Protein AF-A0A942NDD8-F1 (afdb_monomer)

Secondary structure (DSSP, 8-state):
-HHIIIIIHHHHHHHHHHHHHHHTTTT-GGGHHHHHHHHHHHHHHHHHHHHHHHHHHH-TT-TTSPP-HHHHHHHHHHHHHHHHH---HHHHHHHHHHHHHHHHHHHHHHHHTT---

Mean predicted aligned error: 12.79 Å

Radius of gyration: 23.32 Å; Cα contacts (8 Å, |Δi|>4): 33; chains: 1; bounding box: 56×32×52 Å

pLDDT: mean 75.95, std 12.08, range [46.12, 95.88]

Structure (mmCIF, N/CA/C/O backbone):
data_AF-A0A942NDD8-F1
#
_entry.id   AF-A0A942NDD8-F1
#
loop_
_atom_site.group_PDB
_atom_site.id
_atom_site.type_symbol
_atom_site.label_atom_id
_atom_site.label_alt_id
_atom_site.label_comp_id
_atom_site.label_asym_id
_atom_site.label_entity_id
_atom_site.label_seq_id
_atom_site.pdbx_PDB_ins_code
_atom_site.Cartn_x
_atom_site.Cartn_y
_atom_site.Cartn_z
_atom_site.occupancy
_atom_site.B_iso_or_equiv
_atom_site.auth_seq_id
_atom_site.auth_comp_id
_atom_site.auth_asym_id
_atom_site.auth_atom_id
_atom_site.pdbx_PDB_model_num
ATOM 1 N N . THR A 1 1 ? 4.351 -20.976 22.693 1.00 68.75 1 THR A N 1
ATOM 2 C CA . THR A 1 1 ? 3.992 -20.187 23.894 1.00 68.75 1 THR A CA 1
ATOM 3 C C . THR A 1 1 ? 4.251 -18.697 23.714 1.00 68.75 1 THR A C 1
ATOM 5 O O . THR A 1 1 ? 3.385 -17.917 24.079 1.00 68.75 1 THR A O 1
ATOM 8 N N . VAL A 1 2 ? 5.363 -18.277 23.093 1.00 80.81 2 VAL A N 1
ATOM 9 C CA . VAL A 1 2 ? 5.670 -16.851 22.826 1.00 80.81 2 VAL A CA 1
ATOM 10 C C . VAL A 1 2 ? 4.567 -16.139 22.022 1.00 80.81 2 VAL A C 1
ATOM 12 O O . VAL A 1 2 ? 4.055 -15.117 22.460 1.00 80.81 2 VAL A O 1
ATOM 15 N N . VAL A 1 3 ? 4.113 -16.717 20.904 1.00 85.75 3 VAL A N 1
ATOM 16 C CA . VAL A 1 3 ? 3.022 -16.139 20.085 1.00 85.75 3 VAL A CA 1
ATOM 17 C C . VAL A 1 3 ? 1.718 -15.987 20.886 1.00 85.75 3 VAL A C 1
ATOM 19 O O . VAL A 1 3 ? 0.992 -15.009 20.735 1.00 85.75 3 VAL A O 1
ATOM 22 N N . THR A 1 4 ? 1.432 -16.921 21.796 1.00 85.25 4 THR A N 1
ATOM 23 C CA . THR A 1 4 ? 0.241 -16.879 22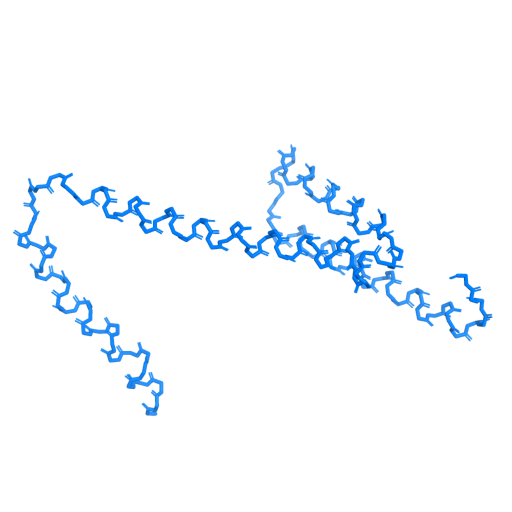.655 1.00 85.25 4 THR A CA 1
ATOM 24 C C . THR A 1 4 ? 0.251 -15.658 23.576 1.00 85.25 4 THR A C 1
ATOM 26 O O . THR A 1 4 ? -0.751 -14.958 23.667 1.00 85.25 4 THR A O 1
ATOM 29 N N . TYR A 1 5 ? 1.385 -15.359 24.211 1.00 86.75 5 TYR A N 1
ATOM 30 C CA . TYR A 1 5 ? 1.503 -14.218 25.122 1.00 86.75 5 TYR A CA 1
ATOM 31 C C . TYR A 1 5 ? 1.593 -12.865 24.407 1.00 86.75 5 TYR A C 1
ATOM 33 O O . TYR A 1 5 ? 1.053 -11.890 24.915 1.00 86.75 5 TYR A O 1
ATOM 41 N N . PHE A 1 6 ? 2.246 -12.790 23.244 1.00 88.25 6 PHE A N 1
ATOM 42 C CA . PHE A 1 6 ? 2.486 -11.508 22.565 1.00 88.25 6 PHE A CA 1
ATOM 43 C C . PHE A 1 6 ? 1.451 -11.151 21.494 1.00 88.25 6 PHE A C 1
ATOM 45 O O . PHE A 1 6 ? 1.301 -9.976 21.174 1.00 88.25 6 PHE A O 1
ATOM 52 N N . THR A 1 7 ? 0.725 -12.124 20.945 1.00 87.00 7 THR A N 1
ATOM 53 C CA . THR A 1 7 ? -0.249 -11.877 19.868 1.00 87.00 7 THR A CA 1
ATOM 54 C C . THR A 1 7 ? -1.677 -12.169 20.315 1.00 87.00 7 THR A C 1
ATOM 56 O O . THR A 1 7 ? -2.571 -11.370 20.054 1.00 87.00 7 THR A O 1
ATOM 59 N N . PHE A 1 8 ? -1.903 -13.270 21.038 1.00 90.12 8 PHE A N 1
ATOM 60 C CA . PHE A 1 8 ? -3.256 -13.670 21.437 1.00 90.12 8 PHE A CA 1
ATOM 61 C C . PHE A 1 8 ? -3.724 -13.009 22.737 1.00 90.12 8 PHE A C 1
ATOM 63 O O . PHE A 1 8 ? -4.798 -12.412 22.752 1.00 90.12 8 PHE A O 1
ATOM 70 N N . LEU A 1 9 ? -2.930 -13.077 23.811 1.00 91.88 9 LEU A N 1
ATOM 71 C CA . LEU A 1 9 ? -3.287 -12.521 25.124 1.00 91.88 9 LEU A CA 1
ATOM 72 C C . LEU A 1 9 ? -3.672 -11.026 25.065 1.00 91.88 9 LEU A C 1
ATOM 74 O O . LEU A 1 9 ? -4.710 -10.677 25.629 1.00 91.88 9 LEU A O 1
ATOM 78 N N . PRO A 1 10 ? -2.931 -10.144 24.355 1.00 86.38 10 PRO A N 1
ATOM 79 C CA . PRO A 1 10 ? -3.281 -8.728 24.281 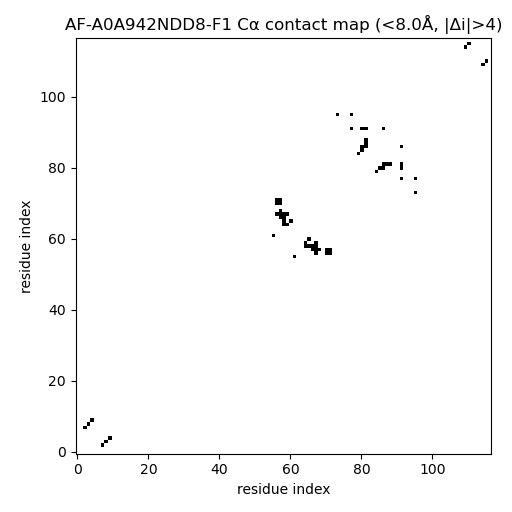1.00 86.38 10 PRO A CA 1
ATOM 80 C C . PRO A 1 10 ? -4.579 -8.516 23.501 1.00 86.38 10 PRO A C 1
ATOM 82 O O . PRO A 1 10 ? -5.435 -7.748 23.927 1.00 86.38 10 PRO A O 1
ATOM 85 N N . SER A 1 11 ? -4.762 -9.236 22.388 1.00 89.94 11 SER A N 1
ATOM 86 C CA . SER A 1 11 ? -5.968 -9.136 21.560 1.00 89.94 11 SER A CA 1
ATOM 87 C C . SER A 1 11 ? -7.221 -9.582 22.329 1.00 89.94 11 SER A C 1
ATOM 89 O O . SER A 1 11 ? -8.226 -8.876 22.323 1.00 89.94 11 SER A O 1
ATOM 91 N N . PHE A 1 12 ? -7.142 -10.686 23.084 1.00 89.62 12 PHE A N 1
ATOM 92 C CA . PHE A 1 12 ? -8.230 -11.140 23.960 1.00 89.62 12 PHE A CA 1
ATOM 93 C C . PHE A 1 12 ? -8.542 -10.151 25.082 1.00 89.62 12 PHE A C 1
ATOM 95 O O . PHE A 1 12 ? -9.715 -9.912 25.362 1.00 89.62 12 PHE A O 1
ATOM 102 N N . LEU A 1 13 ? -7.521 -9.550 25.699 1.00 88.62 13 LEU A N 1
ATOM 103 C CA . LEU A 1 13 ? -7.711 -8.523 26.723 1.00 88.62 13 LEU A CA 1
ATOM 104 C C . LEU A 1 13 ? -8.477 -7.322 26.153 1.00 88.62 13 LEU A C 1
ATOM 106 O O . LEU A 1 13 ? -9.441 -6.874 26.768 1.00 88.62 13 LEU A O 1
ATOM 110 N N . PHE A 1 14 ? -8.118 -6.849 24.956 1.00 85.56 14 PHE A N 1
ATOM 111 C CA . PHE A 1 14 ? -8.833 -5.757 24.289 1.00 85.56 14 PHE A CA 1
ATOM 112 C C . PHE A 1 14 ? -10.262 -6.125 23.872 1.00 85.56 14 PHE A C 1
ATOM 114 O O . PHE A 1 14 ? -11.144 -5.279 23.972 1.00 85.56 14 PHE A O 1
ATOM 121 N N . ILE A 1 15 ? -10.520 -7.364 23.443 1.00 86.31 15 ILE A N 1
ATOM 122 C CA . ILE A 1 15 ? -11.874 -7.819 23.082 1.00 86.31 15 ILE A CA 1
ATOM 123 C C . ILE A 1 15 ? -12.765 -7.928 24.328 1.00 86.31 15 ILE A C 1
ATOM 125 O O . ILE A 1 15 ? -13.880 -7.407 24.330 1.00 86.31 15 ILE A O 1
ATOM 129 N N . LEU A 1 16 ? -12.273 -8.558 25.400 1.00 88.06 16 LEU A N 1
ATOM 130 C CA . LEU A 1 16 ? -13.032 -8.758 26.640 1.00 88.06 16 LEU A CA 1
ATOM 131 C C . LEU A 1 16 ? -13.236 -7.457 27.424 1.00 88.06 16 LEU A C 1
ATOM 133 O O . LEU A 1 16 ? -14.291 -7.279 28.022 1.00 88.06 16 LEU A O 1
ATOM 137 N N . ALA A 1 17 ? -12.260 -6.544 27.419 1.00 84.00 17 ALA A N 1
ATOM 138 C CA . ALA A 1 17 ? -12.404 -5.226 28.040 1.00 84.00 17 ALA A CA 1
ATOM 139 C C . ALA A 1 17 ? -13.192 -4.245 27.153 1.00 84.00 17 ALA A C 1
ATOM 141 O O . ALA A 1 17 ? -13.939 -3.413 27.661 1.00 84.00 17 ALA A O 1
ATOM 142 N N . GLY A 1 18 ? -13.043 -4.340 25.829 1.00 77.75 18 GLY A N 1
ATOM 143 C CA . GLY A 1 18 ? -13.698 -3.460 24.863 1.00 77.75 18 GLY A CA 1
ATOM 144 C C . GLY A 1 18 ? -15.188 -3.745 24.675 1.00 77.75 18 GLY A C 1
ATOM 145 O O . GLY A 1 18 ? -15.957 -2.796 24.557 1.00 77.75 18 GLY A O 1
ATOM 146 N N . GLY A 1 19 ? -15.612 -5.016 24.700 1.00 80.44 19 GLY A N 1
ATOM 147 C CA . GLY A 1 19 ? -17.021 -5.418 24.555 1.00 80.44 19 GLY A CA 1
ATOM 148 C C . GLY A 1 19 ? -17.974 -4.729 25.549 1.00 80.44 19 GLY A C 1
ATOM 149 O O . GLY A 1 19 ? -18.894 -4.040 25.108 1.00 80.44 19 GLY A O 1
ATOM 150 N N . PRO A 1 20 ? -17.714 -4.793 26.870 1.00 76.69 20 PRO A N 1
ATOM 151 C CA . PRO A 1 20 ? -18.528 -4.124 27.886 1.00 76.69 20 PRO A CA 1
ATOM 152 C C . PRO A 1 20 ? -18.524 -2.594 27.764 1.00 76.69 20 PRO A C 1
ATOM 154 O O . PRO A 1 20 ? -19.543 -1.949 28.003 1.00 76.69 20 PRO A O 1
ATOM 157 N N . ILE A 1 21 ? -17.387 -1.992 27.386 1.00 70.81 21 ILE A N 1
ATOM 158 C CA . ILE A 1 21 ? -17.248 -0.533 27.215 1.00 70.81 21 ILE A CA 1
ATOM 159 C C . ILE A 1 21 ? -18.050 -0.046 25.998 1.00 70.81 21 ILE A C 1
ATOM 161 O O . ILE A 1 21 ? -18.681 1.016 26.046 1.00 70.81 21 ILE A O 1
ATOM 165 N N . VAL A 1 22 ? -18.063 -0.835 24.922 1.00 70.75 22 VAL A N 1
ATOM 166 C CA . VAL A 1 22 ? -18.870 -0.584 23.720 1.00 70.75 22 VAL A CA 1
ATOM 167 C C . VAL A 1 22 ? -20.364 -0.719 24.024 1.00 70.75 22 VAL A C 1
ATOM 169 O O . VAL A 1 22 ? -21.134 0.171 23.660 1.00 70.75 22 VAL A O 1
ATOM 172 N N . GLU A 1 23 ? -20.776 -1.763 24.747 1.00 71.00 23 GLU A N 1
ATOM 173 C CA . GLU A 1 23 ? -22.177 -1.984 25.145 1.00 71.00 23 GLU A CA 1
ATOM 174 C C . GLU A 1 23 ? -22.687 -0.942 26.151 1.00 71.00 23 GLU A C 1
ATOM 176 O O . GLU A 1 23 ? -23.831 -0.502 26.065 1.00 71.00 23 GLU A O 1
ATOM 181 N N . SER A 1 24 ? -21.838 -0.459 27.060 1.00 66.69 24 SER A N 1
ATOM 182 C CA . SER A 1 24 ? -22.214 0.592 28.023 1.00 66.69 24 SER A CA 1
ATOM 183 C C . SER A 1 24 ? -22.432 1.962 27.366 1.00 66.69 24 SER A C 1
ATOM 185 O O . SER A 1 24 ? -23.022 2.857 27.969 1.00 66.69 24 SER A O 1
ATOM 187 N N . THR A 1 25 ? -21.971 2.137 26.123 1.00 61.41 25 THR A N 1
ATOM 188 C CA . THR A 1 25 ? -22.071 3.393 25.360 1.00 61.41 25 THR A CA 1
ATOM 189 C C . THR A 1 25 ? -23.026 3.266 24.158 1.00 61.41 25 THR A C 1
ATOM 191 O O . THR A 1 25 ? -23.073 4.141 23.285 1.00 61.41 25 THR A O 1
ATOM 194 N N . HIS A 1 26 ? -23.820 2.189 24.108 1.00 56.44 26 HIS A N 1
ATOM 195 C CA . HIS A 1 26 ? -24.820 1.912 23.074 1.00 56.44 26 HIS A CA 1
ATOM 196 C C . HIS A 1 26 ? -25.958 2.953 23.149 1.00 56.44 26 HIS A C 1
ATOM 198 O O . HIS A 1 26 ? -26.954 2.779 23.843 1.00 56.44 26 HIS A O 1
ATOM 204 N N . GLY A 1 27 ? -25.771 4.100 22.488 1.00 58.34 27 GLY A N 1
ATOM 205 C CA . GLY A 1 27 ? -26.737 5.206 22.496 1.00 58.34 27 GLY A CA 1
ATOM 206 C C . GLY A 1 27 ? -26.159 6.611 22.301 1.00 58.34 27 GLY A C 1
ATOM 207 O O . GLY A 1 27 ? -26.926 7.541 22.065 1.00 58.34 27 GLY A O 1
ATOM 208 N N . ASN A 1 28 ? -24.833 6.807 22.349 1.00 57.97 28 ASN A N 1
ATOM 209 C CA . ASN A 1 28 ? -24.219 8.114 22.082 1.00 57.97 28 ASN A CA 1
ATOM 210 C C . ASN A 1 28 ? -23.433 8.094 20.759 1.00 57.97 28 ASN A C 1
ATOM 212 O O . ASN A 1 28 ? -22.415 7.418 20.633 1.00 57.97 28 ASN A O 1
ATOM 216 N N . LEU A 1 29 ? -23.906 8.870 19.779 1.00 55.00 29 LEU A N 1
ATOM 217 C CA . LEU A 1 29 ? -23.418 9.037 18.395 1.00 55.00 29 LEU A CA 1
ATOM 218 C C . LEU A 1 29 ? -21.948 9.509 18.239 1.00 55.00 29 LEU A C 1
ATOM 220 O O . LEU A 1 29 ? -21.543 9.950 17.165 1.00 55.00 29 LEU A O 1
ATOM 224 N N . LYS A 1 30 ? -21.113 9.430 19.281 1.00 56.84 30 LYS A N 1
ATOM 225 C CA . LYS A 1 30 ? -19.735 9.946 19.289 1.00 56.84 30 LYS A CA 1
ATOM 226 C C . LYS A 1 30 ? -18.661 8.968 18.793 1.00 56.84 30 LYS A C 1
ATOM 228 O O . LYS A 1 30 ? -17.501 9.363 18.722 1.00 56.84 30 LYS A O 1
ATOM 233 N N . PHE A 1 31 ? -19.007 7.739 18.400 1.00 58.12 31 PHE A N 1
ATOM 234 C CA . PHE A 1 31 ? -18.030 6.744 17.913 1.00 58.12 31 PHE A CA 1
ATOM 235 C C . PHE A 1 31 ? -17.631 6.873 16.440 1.00 58.12 31 PHE A C 1
ATOM 237 O O . PHE A 1 31 ? -16.638 6.276 16.024 1.00 58.12 31 PHE A O 1
ATOM 244 N N . THR A 1 32 ? -18.315 7.706 15.657 1.00 58.19 32 THR A N 1
ATOM 245 C CA . THR A 1 32 ? -17.905 7.980 14.272 1.00 58.19 32 THR A CA 1
ATOM 246 C C . THR A 1 32 ? -16.586 8.756 14.218 1.00 58.19 32 THR A C 1
ATOM 248 O O . THR A 1 32 ? -15.763 8.499 13.342 1.00 58.19 32 THR A O 1
ATOM 251 N N . ALA A 1 33 ? -16.334 9.663 15.172 1.00 65.12 33 ALA A N 1
ATOM 252 C CA . ALA A 1 33 ? -15.112 10.470 15.191 1.00 65.12 33 ALA A CA 1
ATOM 253 C C . ALA A 1 33 ? -13.836 9.638 15.475 1.00 65.12 33 ALA A C 1
ATOM 255 O O . ALA A 1 33 ? -12.893 9.741 14.689 1.00 65.12 33 ALA A O 1
ATOM 256 N N . PRO A 1 34 ? -13.793 8.753 16.495 1.00 75.69 34 PRO A N 1
ATOM 257 C CA . PRO A 1 34 ? -12.672 7.830 16.689 1.00 75.69 34 PRO A CA 1
ATOM 258 C C . PRO A 1 34 ? -12.472 6.861 15.519 1.00 75.69 34 PRO A C 1
ATOM 260 O O . PRO A 1 34 ? -11.341 6.662 15.082 1.00 75.69 34 PRO A O 1
ATOM 263 N N . LEU A 1 35 ? -13.555 6.292 14.972 1.00 73.44 35 LEU A N 1
ATOM 264 C CA . LEU A 1 35 ? -13.466 5.327 13.872 1.00 73.44 35 LEU A CA 1
ATOM 265 C C . LEU A 1 35 ? -12.913 5.977 12.595 1.00 73.44 35 LEU A C 1
ATOM 267 O O . LEU A 1 35 ? -12.035 5.419 11.937 1.00 73.44 35 LEU A O 1
ATOM 271 N N . THR A 1 36 ? -13.356 7.202 12.302 1.00 79.75 36 THR A N 1
ATOM 272 C CA . THR A 1 36 ? -12.820 8.003 11.194 1.00 79.75 36 THR A CA 1
ATOM 273 C C . THR A 1 36 ? -11.344 8.327 11.427 1.00 79.75 36 THR A C 1
ATOM 275 O O . THR A 1 36 ? -10.540 8.182 10.509 1.00 79.75 36 THR A O 1
ATOM 278 N N . GLY A 1 37 ? -10.956 8.668 12.661 1.00 87.38 37 GLY A N 1
ATOM 279 C CA . GLY A 1 37 ? -9.556 8.889 13.036 1.00 87.38 37 GLY A CA 1
ATOM 280 C C . GLY A 1 37 ? -8.656 7.677 12.771 1.00 87.38 37 GLY A C 1
ATOM 281 O O . GLY A 1 37 ? -7.584 7.828 12.188 1.00 87.38 37 GLY A O 1
ATOM 282 N N . ILE A 1 38 ? -9.111 6.467 13.112 1.00 88.88 38 ILE A N 1
ATOM 283 C CA . ILE A 1 38 ? -8.366 5.225 12.837 1.00 88.88 38 ILE A CA 1
ATOM 284 C C . ILE A 1 38 ? -8.237 4.997 11.325 1.00 88.88 38 ILE A C 1
ATOM 286 O O . ILE A 1 38 ? -7.141 4.720 10.837 1.00 88.88 38 ILE A O 1
ATOM 290 N N . THR A 1 39 ? -9.326 5.158 10.563 1.00 90.12 39 THR A N 1
ATOM 291 C CA . THR A 1 39 ? -9.279 4.990 9.098 1.00 90.12 39 THR A CA 1
ATOM 292 C C . THR A 1 39 ? -8.346 6.008 8.440 1.00 90.12 39 THR A C 1
ATOM 294 O O . THR A 1 39 ? -7.568 5.640 7.563 1.00 90.12 39 THR A O 1
ATOM 297 N N . ALA A 1 40 ? -8.337 7.257 8.914 1.00 92.56 40 ALA A N 1
ATOM 298 C CA . ALA A 1 40 ? -7.447 8.304 8.425 1.00 92.56 40 ALA A CA 1
ATOM 299 C C . ALA A 1 40 ? -5.976 8.005 8.744 1.00 92.56 40 ALA A C 1
ATOM 301 O O . ALA A 1 40 ? -5.116 8.189 7.883 1.00 92.56 40 ALA A O 1
ATOM 302 N N . ALA A 1 41 ? -5.684 7.487 9.940 1.00 94.56 41 ALA A N 1
ATOM 303 C CA . ALA A 1 41 ? -4.336 7.074 10.316 1.00 94.56 41 ALA A CA 1
ATOM 304 C C . ALA A 1 41 ? -3.823 5.934 9.423 1.00 94.56 41 ALA A C 1
ATOM 306 O O . ALA A 1 41 ? -2.712 6.011 8.900 1.00 94.56 41 ALA A O 1
ATOM 307 N N . VAL A 1 42 ? -4.642 4.904 9.187 1.00 95.50 42 VAL A N 1
ATOM 308 C CA . VAL A 1 42 ? -4.261 3.763 8.337 1.00 95.50 42 VAL A CA 1
ATOM 309 C C . VAL A 1 42 ? -4.087 4.187 6.879 1.00 95.50 42 VAL A C 1
ATOM 311 O O . VAL A 1 42 ? -3.083 3.831 6.263 1.00 95.50 42 VAL A O 1
ATOM 314 N N . VAL A 1 43 ? -5.008 4.982 6.325 1.00 95.50 43 VAL A N 1
ATOM 315 C CA . VAL A 1 43 ? -4.876 5.505 4.953 1.00 95.50 43 VAL A CA 1
ATOM 316 C C . VAL A 1 43 ? -3.630 6.384 4.825 1.00 95.50 43 VAL A C 1
ATOM 318 O O . VAL A 1 43 ? -2.899 6.256 3.845 1.00 95.50 43 VAL A O 1
ATOM 321 N N . GLY A 1 44 ? -3.331 7.209 5.832 1.00 95.31 44 GLY A N 1
ATOM 322 C CA . GLY A 1 44 ? -2.099 7.997 5.888 1.00 95.31 44 GLY A CA 1
ATOM 323 C C . GLY A 1 44 ? -0.834 7.133 5.885 1.00 95.31 44 GLY A C 1
ATOM 324 O O . GLY A 1 44 ? 0.103 7.425 5.142 1.00 95.31 44 GLY A O 1
ATOM 325 N N . VAL A 1 45 ? -0.818 6.034 6.646 1.00 95.88 45 VAL A N 1
ATOM 326 C CA . VAL A 1 45 ? 0.296 5.067 6.657 1.00 95.88 45 VAL A CA 1
ATOM 327 C C . VAL A 1 45 ? 0.461 4.383 5.297 1.00 95.88 45 VAL A C 1
ATOM 329 O O . VAL A 1 45 ? 1.581 4.287 4.797 1.00 95.88 45 VAL A O 1
ATOM 332 N N . ILE A 1 46 ? -0.634 3.947 4.667 1.00 94.81 46 ILE A N 1
ATOM 333 C CA . ILE A 1 46 ? -0.594 3.329 3.331 1.00 94.81 46 ILE A CA 1
ATOM 334 C C . ILE A 1 46 ? -0.054 4.324 2.300 1.00 94.81 46 ILE A C 1
ATOM 336 O O . ILE A 1 46 ? 0.792 3.962 1.483 1.00 94.81 46 ILE A O 1
ATOM 340 N N . LEU A 1 47 ? -0.498 5.581 2.357 1.00 95.00 47 LEU A N 1
ATOM 341 C CA . LEU A 1 47 ? -0.023 6.640 1.469 1.00 95.00 47 LEU A CA 1
ATOM 342 C C . LEU A 1 47 ? 1.474 6.901 1.672 1.00 95.00 47 LEU A C 1
ATOM 344 O O . LEU A 1 47 ? 2.210 6.996 0.693 1.00 95.00 47 LEU A O 1
ATOM 348 N N . ASN A 1 48 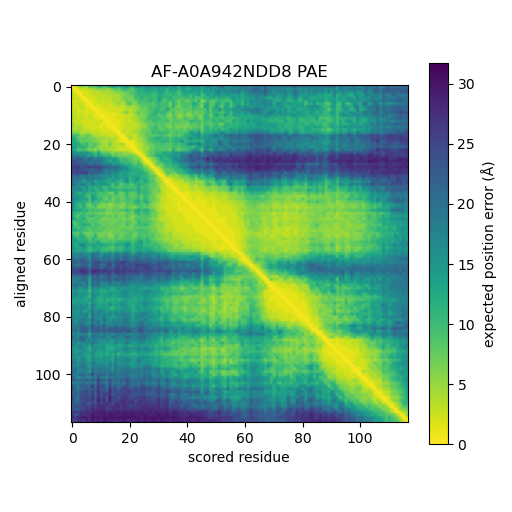? 1.944 6.955 2.921 1.00 95.81 48 ASN A N 1
ATOM 349 C CA . ASN A 1 48 ? 3.364 7.125 3.224 1.00 95.81 48 ASN A CA 1
ATOM 350 C C . ASN A 1 48 ? 4.218 5.999 2.618 1.00 95.81 48 ASN A C 1
ATOM 352 O O . ASN A 1 48 ? 5.192 6.279 1.919 1.00 95.81 48 ASN A O 1
ATOM 356 N N . LEU A 1 49 ? 3.812 4.740 2.810 1.00 93.94 49 LEU A N 1
ATOM 357 C CA . LEU A 1 49 ? 4.498 3.587 2.221 1.00 93.94 49 LEU A CA 1
ATOM 358 C C . LEU A 1 49 ? 4.455 3.616 0.689 1.00 93.94 49 LEU A C 1
ATOM 360 O O . LEU A 1 49 ? 5.465 3.336 0.046 1.00 93.94 49 LEU A O 1
ATOM 364 N N . ALA A 1 50 ? 3.321 3.989 0.091 1.00 91.81 50 ALA A N 1
ATOM 365 C CA . ALA A 1 50 ? 3.189 4.104 -1.359 1.00 91.81 50 ALA A CA 1
ATOM 366 C C . ALA A 1 50 ? 4.157 5.147 -1.943 1.00 91.81 50 ALA A C 1
ATOM 368 O O . ALA A 1 50 ? 4.826 4.868 -2.937 1.00 91.81 50 ALA A O 1
ATOM 369 N N . VAL A 1 51 ? 4.284 6.316 -1.306 1.00 90.38 51 VAL A N 1
ATOM 370 C CA . VAL A 1 51 ? 5.245 7.358 -1.709 1.00 90.38 51 VAL A CA 1
ATOM 371 C C . VAL A 1 51 ? 6.684 6.874 -1.534 1.00 90.38 51 VAL A C 1
ATOM 373 O O . VAL A 1 51 ? 7.505 7.052 -2.433 1.00 90.38 51 VAL A O 1
ATOM 376 N N . PHE A 1 52 ? 6.989 6.216 -0.413 1.00 89.31 52 PHE A N 1
ATOM 377 C CA . PHE A 1 52 ? 8.312 5.650 -0.152 1.00 89.31 52 PHE A CA 1
ATOM 378 C C . PHE A 1 52 ? 8.723 4.618 -1.213 1.00 89.31 52 PHE A C 1
ATOM 380 O O . PHE A 1 52 ? 9.860 4.635 -1.692 1.00 89.31 52 PHE A O 1
ATOM 387 N N . PHE A 1 53 ? 7.795 3.748 -1.620 1.00 86.44 53 PHE A N 1
ATOM 388 C CA . PHE A 1 53 ? 8.029 2.786 -2.694 1.00 86.44 53 PHE A CA 1
ATOM 389 C C . PHE A 1 53 ? 8.162 3.458 -4.056 1.00 86.44 53 PHE A C 1
ATOM 391 O O . PHE A 1 53 ? 9.093 3.133 -4.785 1.00 86.44 53 PHE A O 1
ATOM 398 N N . ALA A 1 54 ? 7.288 4.408 -4.399 1.00 84.31 54 ALA A N 1
ATOM 399 C CA . ALA A 1 54 ? 7.372 5.136 -5.666 1.00 84.31 54 ALA A CA 1
ATOM 400 C C . ALA A 1 54 ? 8.741 5.813 -5.829 1.00 84.31 54 ALA A C 1
ATOM 402 O O . ALA A 1 54 ? 9.353 5.727 -6.891 1.00 84.31 54 ALA A O 1
ATOM 403 N N . TRP A 1 55 ? 9.257 6.402 -4.748 1.00 80.50 55 TRP A N 1
ATOM 404 C CA . TRP A 1 55 ? 10.599 6.972 -4.714 1.00 80.50 55 TRP A CA 1
ATOM 405 C C . TRP A 1 55 ? 11.691 5.945 -5.037 1.00 80.50 55 TRP A C 1
ATOM 407 O O . TRP A 1 55 ? 12.503 6.166 -5.933 1.00 80.50 55 TRP A O 1
ATOM 417 N N . HIS A 1 56 ? 11.694 4.809 -4.334 1.00 81.19 56 HIS A N 1
ATOM 418 C CA . HIS A 1 56 ? 12.694 3.755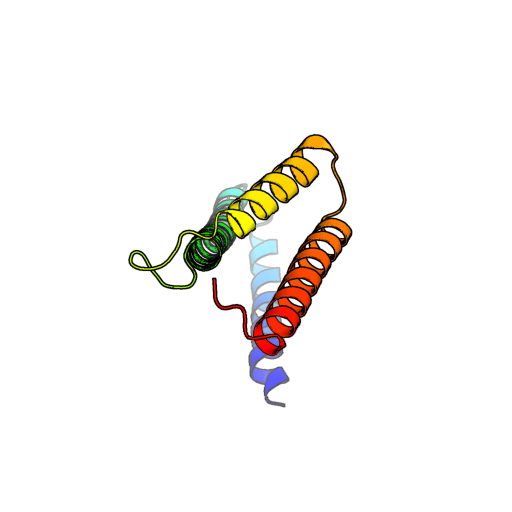 -4.537 1.00 81.19 56 HIS A CA 1
ATOM 419 C C . HIS A 1 56 ? 12.586 3.085 -5.913 1.00 81.19 56 HIS A C 1
ATOM 421 O O . HIS A 1 56 ? 13.597 2.650 -6.456 1.00 81.19 56 HIS A O 1
ATOM 427 N N . VAL A 1 57 ? 11.381 3.014 -6.484 1.00 80.19 57 VAL A N 1
ATOM 428 C CA . VAL A 1 57 ? 11.131 2.426 -7.808 1.00 80.19 57 VAL A CA 1
ATOM 429 C C . VAL A 1 57 ? 11.580 3.358 -8.933 1.00 80.19 57 VAL A C 1
ATOM 431 O O . VAL A 1 57 ? 12.172 2.892 -9.901 1.00 80.19 57 VAL A O 1
ATOM 434 N N . PHE A 1 58 ? 11.326 4.665 -8.831 1.00 77.31 58 PHE A N 1
ATOM 435 C CA . PHE A 1 58 ? 11.727 5.612 -9.877 1.00 77.31 58 PHE A CA 1
ATOM 436 C C . PHE A 1 58 ? 13.213 5.964 -9.829 1.00 77.31 58 PHE A C 1
ATOM 438 O O . PHE A 1 58 ? 13.799 6.278 -10.867 1.00 77.31 58 PHE A O 1
ATOM 445 N N . TRP A 1 59 ? 13.824 5.902 -8.642 1.00 74.50 59 TRP A N 1
ATOM 446 C CA . TRP A 1 59 ? 15.219 6.283 -8.448 1.00 74.50 59 TRP A CA 1
ATOM 447 C C . TRP A 1 59 ? 16.024 5.241 -7.653 1.00 74.50 59 TRP A C 1
ATOM 449 O O . TRP A 1 59 ? 16.474 5.512 -6.536 1.00 74.50 59 TRP A O 1
ATOM 459 N N . PRO A 1 60 ? 16.276 4.053 -8.235 1.00 67.50 60 PRO A N 1
ATOM 460 C CA . PRO A 1 60 ? 16.916 2.939 -7.529 1.00 67.50 60 PRO A CA 1
ATOM 461 C C . PRO A 1 60 ? 18.363 3.224 -7.089 1.00 67.50 60 PRO A C 1
ATOM 463 O O . PRO A 1 60 ? 18.864 2.561 -6.186 1.00 67.50 60 PRO A O 1
ATOM 466 N N . GLN A 1 61 ? 19.037 4.212 -7.693 1.00 62.97 61 GLN A N 1
ATOM 467 C CA . GLN A 1 61 ? 20.415 4.611 -7.357 1.00 62.97 61 GLN A CA 1
ATOM 468 C C . GLN A 1 61 ? 20.530 6.015 -6.711 1.00 62.97 61 GLN A C 1
ATOM 470 O O . GLN A 1 61 ? 21.634 6.544 -6.597 1.00 62.97 61 GLN A O 1
ATOM 475 N N . GLY A 1 62 ? 19.414 6.615 -6.259 1.00 62.28 62 GLY A N 1
ATOM 476 C CA . GLY A 1 62 ? 19.364 7.975 -5.676 1.00 62.28 62 GLY A CA 1
ATOM 477 C C . GLY A 1 62 ? 19.607 9.098 -6.698 1.00 62.28 62 GLY A C 1
ATOM 478 O O . GLY A 1 62 ? 20.085 8.806 -7.782 1.00 62.28 62 GLY A O 1
ATOM 479 N N . PHE A 1 63 ? 19.302 10.370 -6.382 1.00 58.47 63 PHE A N 1
ATOM 480 C CA . PHE A 1 63 ? 19.276 11.534 -7.313 1.00 58.47 63 PHE A CA 1
ATOM 481 C C . PHE A 1 63 ? 20.466 11.712 -8.289 1.00 58.47 63 PHE A C 1
ATOM 483 O O . PHE A 1 63 ? 20.362 12.493 -9.230 1.00 58.47 63 PHE A O 1
ATOM 490 N N . ALA A 1 64 ? 21.588 11.024 -8.068 1.00 57.12 64 ALA A N 1
ATOM 491 C CA . ALA A 1 64 ? 22.769 11.010 -8.932 1.00 57.12 64 ALA A CA 1
ATOM 492 C C . ALA A 1 64 ? 22.798 9.859 -9.971 1.00 57.12 64 ALA A C 1
ATOM 494 O O . ALA A 1 64 ? 23.699 9.822 -10.803 1.00 57.12 64 ALA A O 1
ATOM 495 N N . GLY A 1 65 ? 21.856 8.912 -9.921 1.00 59.09 65 GLY A N 1
ATOM 496 C CA . GLY A 1 65 ? 21.742 7.777 -10.846 1.00 59.09 65 GLY A CA 1
ATOM 497 C C . GLY A 1 65 ? 20.697 7.968 -11.951 1.00 59.09 65 GLY A C 1
ATOM 498 O O . GLY A 1 65 ? 19.900 8.903 -11.911 1.00 59.09 65 GLY A O 1
ATOM 499 N N . THR A 1 66 ? 20.688 7.067 -12.936 1.00 59.41 66 THR A N 1
ATOM 500 C CA . THR A 1 66 ? 19.787 7.107 -14.101 1.00 59.41 66 THR A CA 1
ATOM 501 C C . THR A 1 66 ? 18.323 6.968 -13.679 1.00 59.41 66 THR A C 1
ATOM 503 O O . THR A 1 66 ? 17.952 5.985 -13.039 1.00 59.41 66 THR A O 1
ATOM 506 N N . PHE A 1 67 ? 17.487 7.937 -14.060 1.00 63.25 67 PHE A N 1
ATOM 507 C CA . PHE A 1 67 ? 16.035 7.849 -13.909 1.00 63.25 67 PHE A CA 1
ATOM 508 C C . PHE A 1 67 ? 15.508 6.625 -14.667 1.00 63.25 67 PHE A C 1
ATOM 510 O O . PHE A 1 67 ? 1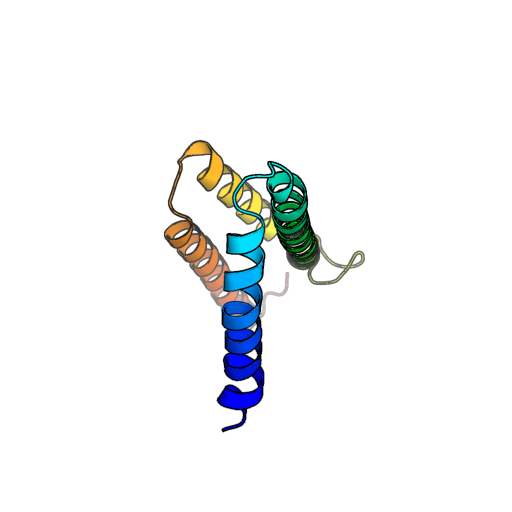5.708 6.518 -15.881 1.00 63.25 67 PHE A O 1
ATOM 517 N N . ASP A 1 68 ? 14.835 5.707 -13.972 1.00 68.06 68 ASP A N 1
ATOM 518 C CA . ASP A 1 68 ? 14.311 4.497 -14.605 1.00 68.06 68 ASP A CA 1
ATOM 519 C C . ASP A 1 68 ? 12.982 4.797 -15.316 1.00 68.06 68 ASP A C 1
ATOM 521 O O . ASP A 1 68 ? 11.880 4.546 -14.817 1.00 68.06 68 ASP A O 1
ATOM 525 N N . ALA A 1 69 ? 13.103 5.370 -16.517 1.00 71.81 69 ALA A N 1
ATOM 526 C CA . ALA A 1 69 ? 11.977 5.694 -17.386 1.00 71.81 69 ALA A CA 1
ATOM 527 C C . ALA A 1 69 ? 11.124 4.457 -17.733 1.00 71.81 69 ALA A C 1
ATOM 529 O O . ALA A 1 69 ? 9.931 4.595 -18.000 1.00 71.81 69 ALA A O 1
ATOM 530 N N . ILE A 1 70 ? 11.702 3.251 -17.692 1.00 69.81 70 ILE A N 1
ATOM 531 C CA . ILE A 1 70 ? 10.997 1.993 -17.967 1.00 69.81 70 ILE A CA 1
ATOM 532 C C . ILE A 1 70 ? 10.076 1.649 -16.793 1.00 69.81 70 ILE A C 1
ATOM 534 O O . ILE A 1 70 ? 8.887 1.398 -17.002 1.00 69.81 70 ILE A O 1
ATOM 538 N N . SER A 1 71 ? 10.581 1.712 -15.559 1.00 73.88 71 SER A N 1
ATOM 539 C CA . SER A 1 71 ? 9.767 1.521 -14.348 1.00 73.88 71 SER A CA 1
ATOM 540 C C . SER A 1 71 ? 8.652 2.567 -14.232 1.00 73.88 71 SER A C 1
ATOM 542 O O . SER A 1 71 ? 7.515 2.235 -13.878 1.00 73.88 71 SER A O 1
ATOM 544 N N . ALA A 1 72 ? 8.933 3.820 -14.606 1.00 78.56 72 ALA A N 1
ATOM 545 C CA . ALA A 1 72 ? 7.922 4.875 -14.683 1.00 78.56 72 ALA A CA 1
ATOM 546 C C . ALA A 1 72 ? 6.815 4.558 -15.707 1.00 78.56 72 ALA A C 1
ATOM 548 O O . ALA A 1 72 ? 5.629 4.722 -15.408 1.00 78.56 72 ALA A O 1
ATOM 549 N N . LEU A 1 73 ? 7.181 4.050 -16.888 1.00 79.38 73 LEU A N 1
ATOM 550 C CA . LEU A 1 73 ? 6.234 3.697 -17.947 1.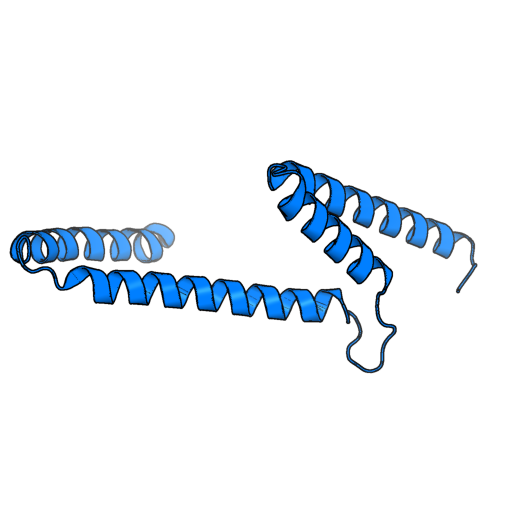00 79.38 73 LEU A CA 1
ATOM 551 C C . LEU A 1 73 ? 5.363 2.492 -17.554 1.00 79.38 73 LEU A C 1
ATOM 553 O O . LEU A 1 73 ? 4.147 2.539 -17.731 1.00 79.38 73 LEU A O 1
ATOM 557 N N . ILE A 1 74 ? 5.943 1.457 -16.936 1.00 77.75 74 ILE A N 1
ATOM 558 C CA . ILE A 1 74 ? 5.193 0.296 -16.422 1.00 77.75 74 ILE A CA 1
ATOM 559 C C . ILE A 1 74 ? 4.215 0.724 -15.318 1.00 77.75 74 ILE A C 1
ATOM 561 O O . ILE A 1 74 ? 3.063 0.288 -15.323 1.00 77.75 74 ILE A O 1
ATOM 565 N N . SER A 1 75 ? 4.642 1.604 -14.406 1.00 80.00 75 SER A N 1
ATOM 566 C CA . SER A 1 75 ? 3.786 2.152 -13.345 1.00 80.00 75 SER A CA 1
ATOM 567 C C . SER A 1 75 ? 2.600 2.939 -13.915 1.00 80.00 75 SER A C 1
ATOM 569 O O . SER A 1 75 ? 1.457 2.704 -13.522 1.00 80.00 75 SER A O 1
ATOM 571 N N . LEU A 1 76 ? 2.835 3.798 -14.915 1.00 83.38 76 LEU A N 1
ATOM 572 C CA . LEU A 1 76 ? 1.773 4.531 -15.616 1.00 83.38 76 LEU A CA 1
ATOM 573 C C . LEU A 1 76 ? 0.803 3.596 -16.346 1.00 83.38 76 LEU A C 1
ATOM 575 O O . LEU A 1 76 ? -0.413 3.768 -16.241 1.00 83.38 76 LEU A O 1
ATOM 579 N N . CYS A 1 77 ? 1.316 2.583 -17.048 1.00 79.69 77 CYS A N 1
ATOM 580 C CA . CYS A 1 77 ? 0.485 1.583 -17.718 1.00 79.69 77 CYS A CA 1
ATOM 581 C C . CYS A 1 77 ? -0.371 0.790 -16.721 1.00 79.69 77 CYS A C 1
ATOM 583 O O . CYS A 1 77 ? -1.564 0.599 -16.963 1.00 79.69 77 CYS A O 1
ATOM 585 N N . ALA A 1 78 ? 0.199 0.369 -15.590 1.00 76.38 78 ALA A N 1
ATOM 586 C CA . ALA A 1 78 ? -0.525 -0.342 -14.539 1.00 76.38 78 ALA A CA 1
ATOM 587 C C . ALA A 1 78 ? -1.600 0.542 -13.888 1.00 76.38 78 ALA A C 1
ATOM 589 O O . ALA A 1 78 ? -2.740 0.107 -13.708 1.00 76.38 78 ALA A O 1
ATOM 590 N N . PHE A 1 79 ? -1.265 1.802 -13.598 1.00 82.69 79 PHE A N 1
ATOM 591 C CA . PHE A 1 79 ? -2.203 2.782 -13.058 1.00 82.69 79 PHE A CA 1
ATOM 592 C C . PHE A 1 79 ? -3.385 3.003 -14.009 1.00 82.69 79 PHE A C 1
ATOM 594 O O . PHE A 1 79 ? -4.544 2.933 -13.595 1.00 82.69 79 PHE A O 1
ATOM 601 N N . TRP A 1 80 ? -3.116 3.178 -15.306 1.00 83.38 80 TRP A N 1
ATOM 602 C CA . TRP A 1 80 ? -4.163 3.327 -16.318 1.00 83.38 80 TRP A CA 1
ATOM 603 C C . TRP A 1 80 ? -5.019 2.056 -16.437 1.00 83.38 80 TRP A C 1
ATOM 605 O O . TRP A 1 80 ? -6.251 2.139 -16.453 1.00 83.38 80 TRP A O 1
ATOM 615 N N . ALA A 1 81 ? -4.403 0.871 -16.461 1.00 77.94 81 ALA A N 1
ATOM 616 C CA . ALA A 1 81 ? -5.117 -0.404 -16.542 1.00 77.94 81 ALA A CA 1
ATOM 617 C C . ALA A 1 81 ? -6.103 -0.593 -15.375 1.00 77.94 81 ALA A C 1
ATOM 619 O O . ALA A 1 81 ? -7.255 -0.979 -15.593 1.00 77.94 81 ALA A O 1
ATOM 620 N N . LEU A 1 82 ? -5.692 -0.248 -14.153 1.00 76.81 82 LEU A N 1
ATOM 621 C CA . LEU A 1 82 ? -6.548 -0.319 -12.968 1.00 76.81 82 LEU A CA 1
ATOM 622 C C . LEU A 1 82 ? -7.719 0.672 -13.046 1.00 76.81 82 LEU A C 1
ATOM 624 O O . LEU A 1 82 ? -8.870 0.278 -12.847 1.00 76.81 82 LEU A O 1
ATOM 628 N N . PHE A 1 83 ? -7.450 1.936 -13.389 1.00 77.38 83 PHE A N 1
ATOM 629 C CA . PHE A 1 83 ? -8.473 2.990 -13.410 1.00 77.38 83 PHE A CA 1
ATOM 630 C C . PHE A 1 83 ? -9.491 2.836 -14.547 1.00 77.38 83 PHE A C 1
ATOM 632 O O . PHE A 1 83 ? -10.681 3.081 -14.345 1.00 77.38 83 PHE A O 1
ATOM 639 N N . ARG A 1 84 ? -9.054 2.442 -15.750 1.00 73.56 84 ARG A N 1
ATOM 640 C CA . ARG A 1 84 ? -9.919 2.430 -16.943 1.00 73.56 84 ARG A CA 1
ATOM 641 C C . ARG A 1 84 ? -10.641 1.106 -17.165 1.00 73.56 84 ARG A C 1
ATOM 643 O O . ARG A 1 84 ? -11.758 1.134 -17.688 1.00 73.56 84 ARG A O 1
ATOM 650 N N . TYR A 1 85 ? -10.019 -0.018 -16.800 1.00 67.81 85 TYR A N 1
ATOM 651 C CA . TYR A 1 85 ? -10.523 -1.359 -17.119 1.00 67.81 85 TYR A CA 1
ATOM 652 C C . TYR A 1 85 ? -11.072 -2.134 -15.911 1.00 67.81 85 TYR A C 1
ATOM 654 O O . TYR A 1 85 ? -11.583 -3.234 -16.106 1.00 67.81 85 TYR A O 1
ATOM 662 N N . LYS A 1 86 ? -11.017 -1.583 -14.682 1.00 66.88 86 LYS A N 1
ATOM 663 C CA . LYS A 1 86 ? -11.474 -2.252 -13.439 1.00 66.88 86 LYS A CA 1
ATOM 664 C C . LYS A 1 86 ? -10.940 -3.688 -13.294 1.00 66.88 86 LYS A C 1
ATOM 666 O O . LYS A 1 86 ? -11.617 -4.569 -12.768 1.00 66.88 86 LYS A O 1
ATOM 671 N N . VAL A 1 87 ? -9.735 -3.938 -13.799 1.00 71.62 87 VAL A N 1
ATOM 672 C CA . VAL A 1 87 ? -9.109 -5.259 -13.729 1.00 71.62 87 VAL A CA 1
ATOM 673 C C . VAL A 1 87 ? -8.760 -5.551 -12.270 1.00 71.62 87 VAL A C 1
ATOM 675 O O . VAL A 1 87 ? -8.281 -4.672 -11.556 1.00 71.62 87 VAL A O 1
ATOM 678 N N . ASN A 1 88 ? -9.011 -6.783 -11.822 1.00 77.81 88 ASN A N 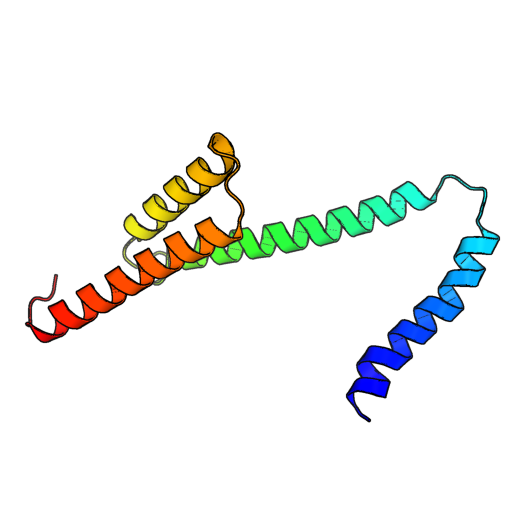1
ATOM 679 C CA . ASN A 1 88 ? -8.666 -7.219 -10.470 1.00 77.81 88 ASN A CA 1
ATOM 680 C C . ASN A 1 88 ? -7.173 -6.979 -10.182 1.00 77.81 88 ASN A C 1
ATOM 682 O O . ASN A 1 88 ? -6.322 -7.152 -11.052 1.00 77.81 88 ASN A O 1
ATOM 686 N N . VAL A 1 89 ? -6.840 -6.631 -8.938 1.00 80.31 89 VAL A N 1
ATOM 687 C CA . VAL A 1 89 ? -5.460 -6.287 -8.545 1.00 80.31 89 VAL A CA 1
ATOM 688 C C . VAL A 1 89 ? -4.494 -7.464 -8.759 1.00 80.31 89 VAL A C 1
ATOM 690 O O . VAL A 1 89 ? -3.358 -7.266 -9.179 1.00 80.31 89 VAL A O 1
ATOM 693 N N . ILE A 1 90 ? -4.961 -8.699 -8.545 1.00 84.38 90 ILE A N 1
ATOM 694 C CA . ILE A 1 90 ? -4.152 -9.923 -8.666 1.00 84.38 90 ILE A CA 1
ATOM 695 C C . ILE A 1 90 ? -3.530 -10.081 -10.072 1.00 84.38 90 ILE A C 1
ATOM 697 O O . ILE A 1 90 ? -2.304 -10.159 -10.155 1.00 84.38 90 ILE A O 1
ATOM 701 N N . PRO A 1 91 ? -4.293 -10.096 -11.186 1.00 80.38 91 PRO A N 1
ATOM 702 C CA . PRO A 1 91 ? -3.704 -10.227 -12.520 1.00 80.38 91 PRO A CA 1
ATOM 703 C C . PRO A 1 91 ? -2.784 -9.061 -12.907 1.00 80.38 91 PRO A C 1
ATOM 705 O O . PRO A 1 91 ? -1.812 -9.290 -13.621 1.00 80.38 91 PRO A O 1
ATOM 708 N N . VAL A 1 92 ? -3.024 -7.840 -12.412 1.00 79.50 92 VAL A N 1
ATOM 709 C CA . VAL A 1 92 ? -2.125 -6.695 -12.660 1.00 79.50 92 VAL A CA 1
ATOM 710 C C . VAL A 1 92 ? -0.770 -6.908 -11.983 1.00 79.50 92 VAL A C 1
ATOM 712 O O . VAL A 1 92 ? 0.263 -6.718 -12.621 1.00 79.50 92 VAL A O 1
ATOM 715 N N . ILE A 1 93 ? -0.755 -7.387 -10.734 1.00 80.69 93 ILE A N 1
ATOM 716 C CA . ILE A 1 93 ? 0.490 -7.726 -10.026 1.00 80.69 93 ILE A CA 1
ATOM 717 C C . ILE A 1 93 ? 1.256 -8.823 -10.777 1.00 80.69 93 ILE A C 1
ATOM 719 O O . ILE A 1 93 ? 2.463 -8.695 -10.980 1.00 80.69 93 ILE A O 1
ATOM 723 N N . VAL A 1 94 ? 0.566 -9.874 -11.233 1.00 83.56 94 VAL A N 1
ATOM 724 C CA . VAL A 1 94 ? 1.192 -10.975 -11.987 1.00 83.56 94 VAL A CA 1
ATOM 725 C C . VAL A 1 94 ? 1.762 -10.484 -13.322 1.00 83.56 94 VAL A C 1
ATOM 727 O O . VAL A 1 94 ? 2.886 -10.844 -13.675 1.00 83.56 94 VAL A O 1
ATOM 730 N N . ALA A 1 95 ? 1.040 -9.633 -14.054 1.00 81.12 95 ALA A N 1
ATOM 731 C CA . ALA A 1 95 ? 1.498 -9.077 -15.327 1.00 81.12 95 ALA A CA 1
ATOM 732 C C . ALA A 1 95 ? 2.718 -8.155 -15.154 1.00 81.12 95 ALA A C 1
ATOM 734 O O . ALA A 1 95 ? 3.717 -8.310 -15.858 1.00 81.12 95 ALA A O 1
ATOM 735 N N . CYS A 1 96 ? 2.684 -7.236 -14.186 1.00 77.25 96 CYS A N 1
ATOM 736 C CA . CYS A 1 96 ? 3.816 -6.352 -13.899 1.00 77.25 96 CYS A CA 1
ATOM 737 C C . CYS A 1 96 ? 5.039 -7.138 -13.404 1.00 77.25 96 CYS A C 1
ATOM 739 O O . CYS A 1 96 ? 6.149 -6.908 -13.883 1.00 77.25 96 CYS A O 1
ATOM 741 N N . GLY A 1 97 ? 4.836 -8.101 -12.499 1.00 77.94 97 GLY A N 1
ATOM 742 C 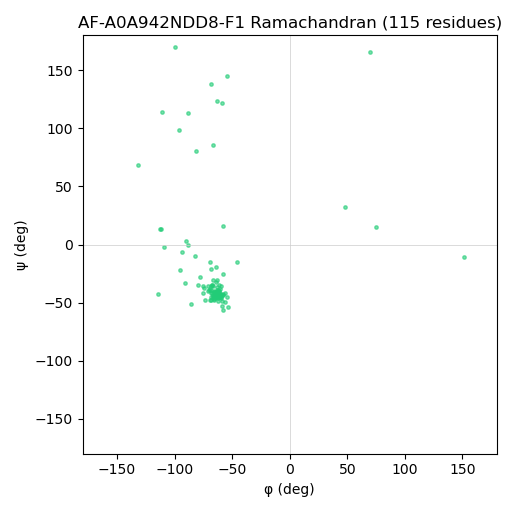CA . GLY A 1 97 ? 5.904 -8.951 -11.972 1.00 77.94 97 GLY A CA 1
ATOM 743 C C . GLY A 1 97 ? 6.552 -9.826 -13.046 1.00 77.94 97 GLY A C 1
ATOM 744 O O . GLY A 1 97 ? 7.774 -9.872 -13.142 1.00 77.94 97 GLY A O 1
ATOM 745 N N . SER A 1 98 ? 5.752 -10.471 -13.900 1.00 79.94 98 SER A N 1
ATOM 746 C CA . SER A 1 98 ? 6.267 -11.291 -15.007 1.00 79.94 98 SER A CA 1
ATOM 747 C C . SER A 1 98 ? 7.002 -10.458 -16.058 1.00 79.94 98 SER A C 1
ATOM 749 O O . SER A 1 98 ? 8.072 -10.863 -16.508 1.00 79.94 98 SER A O 1
ATOM 751 N N . THR A 1 99 ? 6.489 -9.270 -16.388 1.00 76.44 99 THR A N 1
ATOM 752 C CA . THR A 1 99 ? 7.156 -8.337 -17.310 1.00 76.44 99 THR A CA 1
ATOM 753 C C . THR A 1 99 ? 8.509 -7.893 -16.752 1.00 76.44 99 THR A C 1
ATOM 755 O O . THR A 1 99 ? 9.520 -8.002 -17.442 1.00 76.44 99 THR A O 1
ATOM 758 N N . GLY A 1 100 ? 8.567 -7.471 -15.484 1.00 71.50 100 GLY A N 1
ATOM 759 C CA . GLY A 1 100 ? 9.823 -7.089 -14.828 1.00 71.50 100 GLY A CA 1
ATOM 760 C C . GLY A 1 100 ? 10.835 -8.239 -14.730 1.00 71.50 100 GLY A C 1
ATOM 761 O O . GLY A 1 100 ? 12.023 -8.040 -14.984 1.00 71.50 100 GLY A O 1
ATOM 762 N N . LEU A 1 101 ? 10.371 -9.459 -14.435 1.00 74.12 101 LEU A N 1
ATOM 763 C CA . LEU A 1 101 ? 11.216 -10.656 -14.362 1.00 74.12 101 LEU A CA 1
ATOM 764 C C . LEU A 1 101 ? 11.823 -11.013 -15.727 1.00 74.12 101 LEU A C 1
ATOM 766 O O . LEU A 1 101 ? 13.019 -11.295 -15.813 1.00 74.12 101 LEU A O 1
ATOM 770 N N . LEU A 1 102 ? 11.016 -10.963 -16.792 1.00 78.94 102 LEU A N 1
ATOM 771 C CA . LEU A 1 102 ? 11.472 -11.190 -18.165 1.00 78.94 102 LEU A CA 1
ATOM 772 C C . LEU A 1 102 ? 12.563 -10.189 -18.554 1.00 78.94 102 LEU A C 1
ATOM 774 O O . LEU A 1 102 ? 13.591 -10.587 -19.097 1.00 78.94 102 LEU A O 1
ATOM 778 N N . PHE A 1 103 ? 12.395 -8.912 -18.210 1.00 67.38 103 PHE A N 1
ATOM 779 C CA . PHE A 1 103 ? 13.418 -7.897 -18.464 1.00 67.38 103 PHE A CA 1
ATOM 780 C C . PHE A 1 103 ? 14.704 -8.129 -17.670 1.00 67.38 103 PHE A C 1
ATOM 782 O O . PHE A 1 103 ? 15.791 -7.986 -18.231 1.00 67.38 103 PHE A O 1
ATOM 789 N N . HIS A 1 104 ? 14.614 -8.521 -16.396 1.00 69.44 104 HIS A N 1
ATOM 790 C CA . HIS A 1 104 ? 15.803 -8.832 -15.601 1.00 69.44 104 HIS A CA 1
ATOM 791 C C . HIS A 1 104 ? 16.587 -10.010 -16.193 1.00 69.44 104 HIS A C 1
ATOM 793 O O . HIS A 1 104 ? 17.807 -9.927 -16.334 1.00 69.44 104 HIS A O 1
ATOM 799 N N . PHE A 1 105 ? 15.885 -11.064 -16.621 1.00 71.88 105 PHE A N 1
ATOM 800 C CA . PHE A 1 105 ? 16.500 -12.211 -17.289 1.00 71.88 105 PHE A CA 1
ATOM 801 C C . PHE A 1 105 ? 17.151 -11.829 -18.620 1.00 71.88 105 PHE A C 1
ATOM 803 O O . PHE A 1 105 ? 18.286 -12.221 -18.865 1.00 71.88 105 PHE A O 1
ATOM 810 N N . VAL A 1 106 ? 16.492 -11.020 -19.454 1.00 68.75 106 VAL A N 1
ATOM 811 C CA . VAL A 1 106 ? 17.063 -10.553 -20.731 1.00 68.75 106 VAL A CA 1
ATOM 812 C C . VAL A 1 106 ? 18.309 -9.693 -20.501 1.00 68.75 106 VAL A C 1
ATOM 814 O O . VAL A 1 106 ? 19.301 -9.847 -21.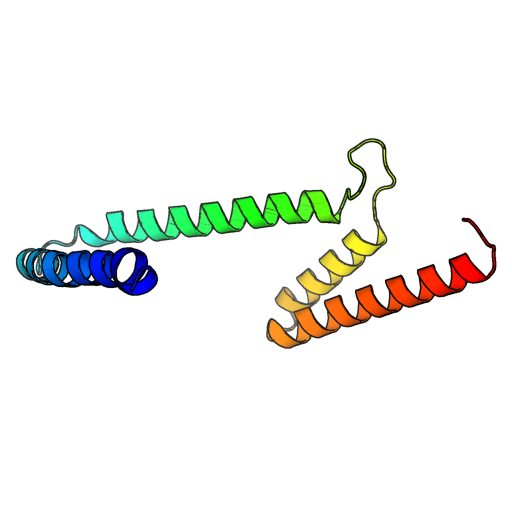212 1.00 68.75 106 VAL A O 1
ATOM 817 N N . LYS A 1 107 ? 18.307 -8.836 -19.473 1.00 65.50 107 LYS A N 1
ATOM 818 C CA . LYS A 1 107 ? 19.465 -7.999 -19.129 1.00 65.50 107 LYS A CA 1
ATOM 819 C C . LYS A 1 107 ? 20.644 -8.830 -18.602 1.00 65.50 107 LYS A C 1
ATOM 821 O O . LYS A 1 107 ? 21.779 -8.557 -18.979 1.00 65.50 107 LYS A O 1
ATOM 826 N N . ILE A 1 108 ? 20.386 -9.865 -17.791 1.00 65.81 108 ILE A N 1
ATOM 827 C CA . ILE A 1 108 ? 21.417 -10.813 -17.322 1.00 65.81 108 ILE A CA 1
ATOM 828 C C . ILE A 1 108 ? 22.041 -11.572 -18.502 1.00 65.81 108 ILE A C 1
ATOM 830 O O . ILE A 1 108 ? 23.255 -11.764 -18.556 1.00 65.81 108 ILE A O 1
ATOM 834 N N . TRP A 1 109 ? 21.210 -11.952 -19.475 1.00 62.97 109 TRP A N 1
ATOM 835 C CA . TRP A 1 109 ? 21.632 -12.701 -20.654 1.00 62.97 109 TRP A CA 1
ATOM 836 C C . TRP A 1 109 ? 22.477 -11.835 -21.602 1.00 62.97 109 TRP A C 1
ATOM 838 O O . TRP A 1 109 ? 23.497 -12.291 -22.114 1.00 62.97 109 TRP A O 1
ATOM 848 N N . LEU A 1 110 ? 22.113 -10.557 -21.765 1.00 58.31 110 LEU A N 1
ATOM 849 C CA . LEU A 1 110 ? 22.892 -9.566 -22.522 1.00 58.31 110 LEU A CA 1
ATOM 850 C C . LEU A 1 110 ? 24.220 -9.207 -21.837 1.00 58.31 110 LEU A C 1
ATOM 852 O O . LEU A 1 110 ? 25.232 -9.043 -22.517 1.00 58.31 110 LEU A O 1
ATOM 856 N N . ALA A 1 111 ? 24.258 -9.164 -20.501 1.00 58.59 111 ALA A N 1
ATOM 857 C CA . ALA A 1 111 ? 25.500 -8.967 -19.751 1.00 58.59 111 ALA A CA 1
ATOM 858 C C . ALA A 1 111 ? 26.489 -10.134 -19.945 1.00 58.59 111 ALA A C 1
ATOM 860 O O . ALA A 1 111 ? 27.698 -9.912 -20.006 1.00 58.59 111 ALA A O 1
ATOM 861 N N . GLN A 1 112 ? 25.991 -11.364 -20.127 1.00 61.62 112 GLN A N 1
ATOM 862 C CA . GLN A 1 112 ? 26.817 -12.521 -20.498 1.00 61.62 112 GLN A CA 1
ATOM 863 C C . GLN A 1 112 ? 27.400 -12.438 -21.921 1.00 61.62 112 GLN A C 1
ATOM 865 O O . GLN A 1 112 ? 28.401 -13.097 -22.193 1.00 61.62 112 GLN A O 1
ATOM 870 N N . GLN A 1 113 ? 26.820 -11.627 -22.815 1.00 59.34 113 GLN A N 1
ATOM 871 C CA . GLN A 1 113 ? 27.310 -11.407 -24.184 1.00 59.34 113 GLN A CA 1
ATOM 872 C C . GLN A 1 113 ? 28.307 -10.238 -24.314 1.00 59.34 113 GLN A C 1
ATOM 874 O O . GLN A 1 113 ? 28.773 -9.962 -25.417 1.00 59.34 113 GLN A O 1
ATOM 879 N N . GLY A 1 114 ? 28.685 -9.575 -23.213 1.00 53.09 114 GLY A N 1
ATOM 880 C CA . GLY A 1 114 ? 29.751 -8.563 -23.210 1.00 53.09 114 GLY A CA 1
ATOM 881 C C . GLY A 1 114 ? 29.378 -7.210 -23.830 1.00 53.09 114 GLY A C 1
ATOM 882 O O . GLY A 1 114 ? 30.265 -6.403 -24.099 1.00 53.09 114 GLY A O 1
ATOM 883 N N . VAL A 1 115 ? 28.089 -6.933 -24.045 1.00 52.16 115 VAL A N 1
ATOM 884 C CA . VAL A 1 115 ? 27.612 -5.621 -24.507 1.00 52.16 115 VAL A CA 1
ATOM 885 C C . VAL A 1 115 ? 27.168 -4.814 -23.290 1.00 52.16 115 VAL A C 1
ATOM 887 O O . VAL A 1 115 ? 26.074 -5.005 -22.762 1.00 52.16 115 VAL A O 1
ATOM 890 N N . VAL A 1 116 ? 28.052 -3.935 -22.818 1.00 49.44 116 VAL A N 1
ATOM 891 C CA . VAL A 1 116 ? 27.742 -2.943 -21.782 1.00 49.44 116 VAL A CA 1
ATOM 892 C C . VAL A 1 116 ? 27.212 -1.693 -22.487 1.00 49.44 116 VAL A C 1
ATOM 894 O O . VAL A 1 116 ? 27.957 -1.055 -23.230 1.00 49.44 116 VAL A O 1
ATOM 897 N N . LEU A 1 117 ? 25.931 -1.375 -22.280 1.00 46.12 117 LEU A N 1
ATOM 898 C CA . LEU A 1 117 ? 25.328 -0.073 -22.589 1.00 46.12 117 LEU A CA 1
ATOM 899 C C . LEU A 1 117 ? 24.896 0.597 -21.286 1.00 46.12 117 LEU A C 1
ATOM 901 O O . LEU A 1 117 ? 24.236 -0.094 -20.472 1.00 46.12 117 LEU A O 1
#

Sequence (117 aa):
TVVTYFTFLPSFLFILAGGPIVESTHGNLKFTAPLTGITAAVVGVILNLAVFFAWHVFWPQGFAGTFDAISALISLCAFWALFRYKVNVIPVIVACGSTGLLFHFVKIWLAQQGVVL

Foldseek 3Di:
DVCCVPPVVVVVVCCVVVVVVVVVCVPDPPVVVVVVVVVVVVVVVVVVVVVVVVVCQQCVPPPVDDGPVVSVVLVVVLVCCCVPVVDDPVVSCVVSVVVVVVVVVVVVVVVVVVDDD

Solvent-accessible surface area (backbone atoms only — not comparable to full-atom values): 6772 Å² total; per-residue (Å²): 109,69,62,49,61,72,56,45,48,57,54,51,51,51,52,67,58,42,50,59,59,53,61,75,48,73,85,61,91,68,61,60,60,60,52,49,50,53,53,51,52,51,53,50,51,52,50,50,52,50,53,56,47,51,49,47,58,38,34,74,67,42,101,90,40,75,71,37,63,64,56,48,49,52,51,51,52,51,52,48,45,43,73,76,65,69,53,61,68,66,64,54,52,51,51,54,51,52,53,53,49,52,51,52,53,52,51,54,54,42,55,74,68,71,61,87,128